Protein 3BDR (pdb70)

Solvent-accessible surface area: 8920 Å² total

Secondary structure (DSSP, 8-state):
--HHHHHHHH-EEEEEEEEEEETTTTEEEEEEEEEEEEEE-TTSHHHHHHHHHT--TTT---EEEEEEE---EEEEEEEE--TT---EEEEE--EE--TTS-EEEEEE-SS-EEEEEEEEEETTEEEEEEEEEETTEE--EEEEEEE---

Structure (mmCIF, N/CA/C/O backbone):
data_3BDR
#
_entry.id   3BDR
#
_cell.length_a   75.014
_cell.length_b   75.014
_cell.length_c   83.359
_cell.angle_alpha   90.00
_cell.angle_beta   90.00
_cell.angle_gamma   90.00
#
_symmetry.space_group_name_H-M   'P 41 21 2'
#
loop_
_entity.id
_entity.type
_entity.pdbx_description
1 polymer 'Ycf58 protein'
2 non-polymer 'PHOSPHATE ION'
3 water water
#
loop_
_atom_site.group_PDB
_atom_site.id
_atom_site.type_symbol
_atom_site.label_atom_id
_atom_site.label_alt_id
_atom_site.label_comp_id
_atom_site.label_asym_id
_atom_site.label_entity_id
_atom_site.label_seq_id
_atom_site.pdbx_PDB_ins_code
_atom_site.Cartn_x
_atom_site.Cartn_y
_atom_site.Cartn_z
_atom_site.occupancy
_atom_site.B_iso_or_equiv
_atom_site.auth_seq_id
_atom_site.auth_comp_id
_atom_site.auth_asym_id
_atom_site.auth_atom_id
_atom_site.pdbx_PDB_model_num
ATOM 1 N N . GLY A 1 4 ? 68.188 55.905 36.428 1.00 80.54 4 GLY A N 1
ATOM 2 C CA . GLY A 1 4 ? 68.968 56.849 35.560 1.00 80.99 4 GLY A CA 1
ATOM 3 C C . GLY A 1 4 ? 68.885 56.583 34.057 1.00 81.22 4 GLY A C 1
ATOM 4 O O . GLY A 1 4 ? 69.660 57.157 33.291 1.00 80.91 4 GLY A O 1
ATOM 13 N N . ASP A 1 6 ? 66.861 56.412 30.199 1.00 72.09 6 ASP A N 1
ATOM 14 C CA . ASP A 1 6 ? 65.991 57.310 29.429 1.00 69.20 6 ASP A CA 1
ATOM 15 C C . ASP A 1 6 ? 64.882 56.501 28.746 1.00 66.89 6 ASP A C 1
ATOM 16 O O . ASP A 1 6 ? 64.738 55.305 28.996 1.00 65.16 6 ASP A O 1
ATOM 21 N N . ILE A 1 7 ? 64.100 57.139 27.883 1.00 64.39 7 ILE A N 1
ATOM 22 C CA . ILE A 1 7 ? 63.016 56.421 27.226 1.00 64.37 7 ILE A CA 1
ATOM 23 C C . ILE A 1 7 ? 63.503 55.272 26.372 1.00 63.34 7 ILE A C 1
ATOM 24 O O . ILE A 1 7 ? 63.048 54.140 26.529 1.00 64.28 7 ILE A O 1
ATOM 29 N N . ARG A 1 8 ? 64.415 55.571 25.455 1.00 61.46 8 ARG A N 1
ATOM 30 C CA . ARG A 1 8 ? 64.959 54.559 24.569 1.00 59.79 8 ARG A CA 1
ATOM 31 C C . ARG A 1 8 ? 65.388 53.354 25.402 1.00 57.31 8 ARG A C 1
ATOM 32 O O . ARG A 1 8 ? 65.107 52.209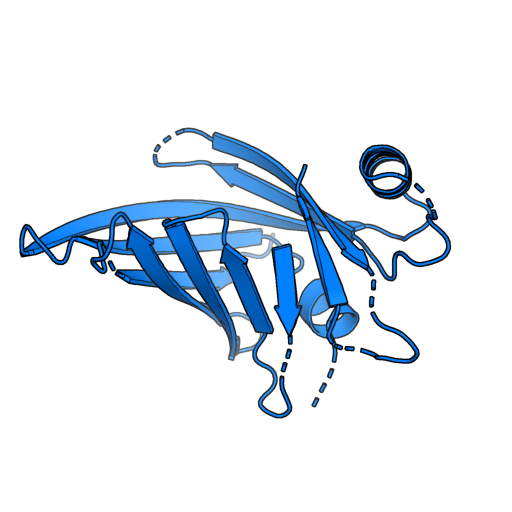 25.044 1.00 56.30 8 ARG A O 1
ATOM 40 N N . ASP A 1 9 ? 66.048 53.614 26.529 1.00 55.43 9 ASP A N 1
ATOM 41 C CA . ASP A 1 9 ? 66.516 52.541 27.416 1.00 54.49 9 ASP A CA 1
ATOM 42 C C . ASP A 1 9 ? 65.324 51.781 27.990 1.00 52.44 9 ASP A C 1
ATOM 43 O O . ASP A 1 9 ? 65.321 50.546 28.027 1.00 50.21 9 ASP A O 1
ATOM 48 N N . PHE A 1 10 ? 64.321 52.540 28.434 1.00 50.52 10 PHE A N 1
ATOM 49 C CA . PHE A 1 10 ? 63.099 51.982 28.993 1.00 49.50 10 PHE A CA 1
ATOM 50 C C . PHE A 1 10 ? 62.382 51.158 27.921 1.00 50.00 10 PHE A C 1
ATOM 51 O O . PHE A 1 10 ? 61.828 50.098 28.207 1.00 50.83 10 PHE A O 1
ATOM 59 N N . PHE A 1 11 ? 62.371 51.659 26.693 1.00 48.44 11 PHE A N 1
ATOM 60 C CA . PHE A 1 11 ? 61.720 50.935 25.630 1.00 48.84 11 PHE A CA 1
ATOM 61 C C . PHE A 1 11 ? 62.481 49.663 25.349 1.00 50.68 11 PHE A C 1
ATOM 62 O O . PHE A 1 11 ? 61.882 48.603 25.179 1.00 51.43 11 PHE A O 1
ATOM 70 N N . ALA A 1 12 ? 63.804 49.751 25.281 1.00 51.91 12 ALA A N 1
ATOM 71 C CA . ALA A 1 12 ? 64.594 48.552 25.017 1.00 53.25 12 ALA A CA 1
ATOM 72 C C . ALA A 1 12 ? 64.331 47.497 26.089 1.00 54.86 12 ALA A C 1
ATOM 73 O O . ALA A 1 12 ? 64.059 46.346 25.783 1.00 55.93 12 ALA A O 1
ATOM 75 N N . GLN A 1 13 ? 64.395 47.922 27.345 1.00 56.70 13 GLN A N 1
ATOM 76 C CA . GLN A 1 13 ? 64.190 47.044 28.478 1.00 58.40 13 GLN A CA 1
ATOM 77 C C . GLN A 1 13 ? 62.839 46.336 28.427 1.00 58.41 13 GLN A C 1
ATOM 78 O O . GLN A 1 13 ? 62.715 45.168 28.817 1.00 59.00 13 GLN A O 1
ATOM 84 N N . SER A 1 14 ? 61.826 47.040 27.941 1.00 57.52 14 SER A N 1
ATOM 85 C CA . SER A 1 14 ? 60.476 46.486 27.866 1.00 57.13 14 SER A CA 1
ATOM 86 C C . SER A 1 14 ? 60.321 45.414 26.801 1.00 58.74 14 SER A C 1
ATOM 87 O O . SER A 1 14 ? 59.427 44.576 26.896 1.00 60.16 14 SER A O 1
ATOM 90 N N . ALA A 1 15 ? 61.187 45.446 25.789 1.00 59.07 15 ALA A N 1
ATOM 91 C CA . ALA A 1 15 ? 61.144 44.475 24.701 1.00 57.67 15 ALA A CA 1
ATOM 92 C C . ALA A 1 15 ? 61.092 43.037 25.232 1.00 57.97 15 ALA A C 1
ATOM 93 O O . ALA A 1 15 ? 61.682 42.733 26.268 1.00 57.94 15 ALA A O 1
ATOM 95 N N . GLY A 1 16 ? 60.377 42.162 24.525 1.00 57.14 16 GLY A N 1
ATOM 96 C CA . GLY A 1 16 ? 60.271 40.775 24.949 1.00 56.50 16 GLY A CA 1
ATOM 97 C C . GLY A 1 16 ? 58.842 40.302 25.135 1.00 57.09 16 GLY A C 1
ATOM 98 O O . GLY A 1 16 ? 57.901 41.044 24.850 1.00 57.22 16 GLY A O 1
ATOM 99 N N . ARG A 1 17 ? 58.669 39.063 25.595 1.00 57.74 17 ARG A N 1
ATOM 100 C CA . ARG A 1 17 ? 57.327 38.506 25.830 1.00 56.93 17 ARG A CA 1
ATOM 101 C C . ARG A 1 17 ? 57.042 38.501 27.330 1.00 54.90 17 ARG A C 1
ATOM 102 O O . ARG A 1 17 ? 57.878 38.106 28.137 1.00 55.02 17 ARG A O 1
ATOM 110 N N . TRP A 1 18 ? 55.845 38.927 27.697 1.00 52.70 18 TRP A N 1
ATOM 111 C CA . TRP A 1 18 ? 55.487 38.998 29.097 1.00 50.44 18 TRP A CA 1
ATOM 112 C C . TRP A 1 18 ? 54.120 38.427 29.406 1.00 50.28 18 TRP A C 1
ATOM 113 O O . TRP A 1 18 ? 53.225 38.421 28.568 1.00 50.39 18 TRP A O 1
ATOM 124 N N . PHE A 1 19 ? 53.966 37.946 30.629 1.00 50.06 19 PHE A N 1
ATOM 125 C CA . PHE A 1 19 ? 52.679 37.467 31.073 1.00 50.09 19 PHE A CA 1
ATOM 126 C C . PHE A 1 19 ? 52.178 38.661 31.886 1.00 50.42 19 PHE A C 1
ATOM 127 O O . PHE A 1 19 ? 52.879 39.134 32.793 1.00 50.60 19 PHE A O 1
ATOM 135 N N . SER A 1 20 ? 50.988 39.159 31.556 1.00 50.17 20 SER A N 1
ATOM 136 C CA . SER A 1 20 ? 50.440 40.320 32.252 1.00 50.32 20 SER A CA 1
ATOM 137 C C . SER A 1 20 ? 49.221 40.011 33.086 1.00 50.19 20 SER A C 1
ATOM 138 O O . SER A 1 20 ? 48.273 39.390 32.623 1.00 52.05 20 SER A O 1
ATOM 141 N N . GLN A 1 21 ? 49.251 40.454 34.328 1.00 48.78 21 GLN A N 1
ATOM 142 C CA . GLN A 1 21 ? 48.129 40.247 35.207 1.00 48.36 21 GLN A CA 1
ATOM 143 C C . GLN A 1 21 ? 47.572 41.642 35.522 1.00 48.12 21 GLN A C 1
ATOM 144 O O . GLN A 1 21 ? 48.274 42.471 36.103 1.00 48.83 21 GLN A O 1
ATOM 150 N N . ARG A 1 22 ? 46.325 41.909 35.126 1.00 46.39 22 ARG A N 1
ATOM 151 C CA . ARG A 1 22 ? 45.725 43.216 35.356 1.00 46.61 22 ARG A CA 1
ATOM 152 C C . ARG A 1 22 ? 44.564 43.172 36.307 1.00 46.02 22 ARG A C 1
ATOM 153 O O . ARG A 1 22 ? 43.718 42.283 36.239 1.00 46.34 22 ARG A O 1
ATOM 161 N N . THR A 1 23 ? 44.533 44.153 37.196 1.00 44.66 23 THR A N 1
ATOM 162 C CA . THR A 1 23 ? 43.439 44.284 38.134 1.00 45.11 23 THR A CA 1
ATOM 163 C C . THR A 1 23 ? 43.024 45.738 38.085 1.00 46.33 23 THR A C 1
ATOM 164 O O . THR A 1 23 ? 43.870 46.630 38.108 1.00 47.76 23 THR A O 1
ATOM 168 N N . SER A 1 24 ? 41.723 45.977 38.011 1.00 44.80 24 SER A N 1
ATOM 169 C CA . SER A 1 24 ? 41.229 47.331 37.961 1.00 44.46 24 SER A CA 1
ATOM 170 C C . SER A 1 24 ? 40.208 47.475 39.051 1.00 45.85 24 SER A C 1
A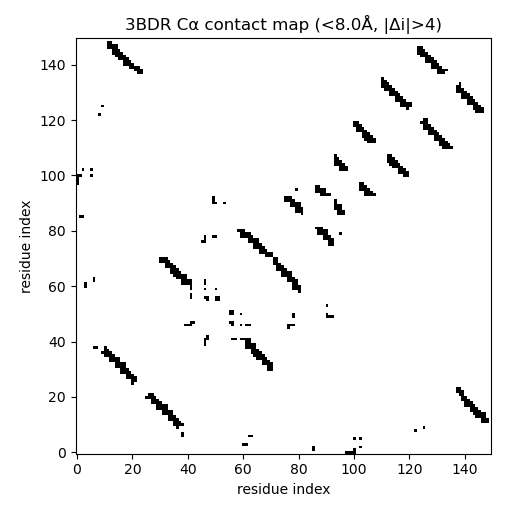TOM 171 O O . SER A 1 24 ? 39.404 46.575 39.281 1.00 48.98 24 SER A O 1
ATOM 174 N N . HIS A 1 25 ? 40.268 48.606 39.741 1.00 44.94 25 HIS A N 1
ATOM 175 C CA . HIS A 1 25 ? 39.343 48.906 40.807 1.00 43.75 25 HIS A CA 1
ATOM 176 C C . HIS A 1 25 ? 38.413 49.988 40.279 1.00 43.90 25 HIS A C 1
ATOM 177 O O . HIS A 1 25 ? 38.884 51.014 39.804 1.00 43.83 25 HIS A O 1
ATOM 184 N N . HIS A 1 26 ? 37.102 49.765 40.357 1.00 43.91 26 HIS A N 1
ATOM 185 C CA . HIS A 1 26 ? 36.151 50.766 39.902 1.00 42.76 26 HIS A CA 1
ATOM 186 C C . HIS A 1 26 ? 35.665 51.509 41.108 1.00 43.41 26 HIS A C 1
ATOM 187 O O . HIS A 1 26 ? 34.742 51.077 41.784 1.00 44.71 26 HIS A 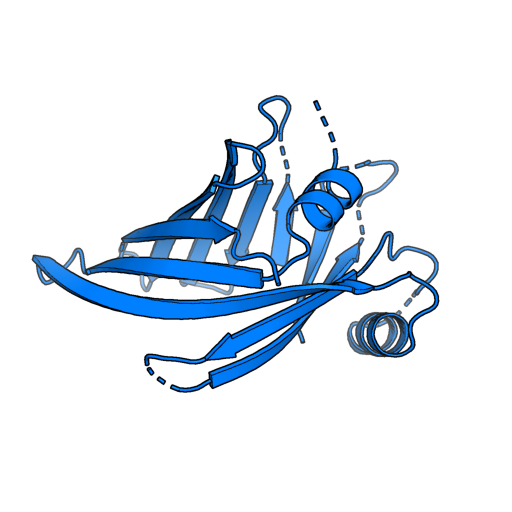O 1
ATOM 194 N N . LEU A 1 27 ? 36.320 52.634 41.373 1.00 44.52 27 LEU A N 1
ATOM 195 C CA . LEU A 1 27 ? 36.056 53.478 42.535 1.00 45.50 27 LEU A CA 1
ATOM 196 C C . LEU A 1 27 ? 34.603 53.723 42.895 1.00 46.52 27 LEU A C 1
ATOM 197 O O . LEU A 1 27 ? 34.142 53.256 43.920 1.00 49.40 27 LEU A O 1
ATOM 202 N N . ALA A 1 28 ? 33.875 54.446 42.062 1.00 49.31 28 ALA A N 1
ATOM 203 C CA . ALA A 1 28 ? 32.470 54.735 42.362 1.00 51.29 28 ALA A CA 1
ATOM 204 C C . ALA A 1 28 ? 31.624 53.519 42.798 1.00 51.35 28 ALA A C 1
ATOM 205 O O . ALA A 1 28 ? 30.850 53.617 43.745 1.00 50.04 28 ALA A O 1
ATOM 207 N N . PHE A 1 29 ? 31.763 52.391 42.108 1.00 52.22 29 PHE A N 1
ATOM 208 C CA . PHE A 1 29 ? 30.989 51.193 42.437 1.00 54.70 29 PHE A CA 1
ATOM 209 C C . PHE A 1 29 ? 31.691 50.210 43.385 1.00 56.33 29 PHE A C 1
ATOM 210 O O . PHE A 1 29 ? 31.187 49.109 43.632 1.00 55.19 29 PHE A O 1
ATOM 218 N N . LYS A 1 30 ? 32.841 50.608 43.917 1.00 56.69 30 LYS A N 1
ATOM 219 C CA . LYS A 1 30 ? 33.638 49.743 44.775 1.00 57.72 30 LYS A CA 1
ATOM 220 C C . LYS A 1 30 ? 33.660 48.308 44.256 1.00 57.09 30 LYS A C 1
ATOM 221 O O . LYS A 1 30 ? 33.422 47.356 44.987 1.00 56.16 30 LYS A O 1
ATOM 227 N N . GLN A 1 31 ? 33.956 48.176 42.969 1.00 58.06 31 GLN A N 1
ATOM 228 C CA . GLN A 1 31 ? 34.053 46.882 42.309 1.00 59.00 31 GLN A CA 1
ATOM 229 C C . GLN A 1 31 ? 35.504 46.596 41.951 1.00 59.44 31 GLN A C 1
ATOM 230 O O . GLN A 1 31 ? 36.409 47.342 42.318 1.00 60.67 31 GLN A O 1
ATOM 236 N N . THR A 1 32 ? 35.727 45.522 41.209 1.00 59.46 32 THR A N 1
ATOM 237 C CA . THR A 1 32 ? 37.082 45.146 40.815 1.00 58.65 32 THR A CA 1
ATOM 238 C C . THR A 1 32 ? 37.025 44.037 39.765 1.00 58.66 32 THR A C 1
ATOM 239 O O . THR A 1 32 ? 36.275 43.073 39.904 1.00 58.58 32 THR A O 1
ATOM 243 N N . GLU A 1 33 ? 37.791 44.186 38.697 1.00 58.96 33 GLU A N 1
ATOM 244 C CA . GLU A 1 33 ? 37.821 43.160 37.670 1.00 61.03 33 GLU A CA 1
ATOM 245 C C . GLU A 1 33 ? 39.271 42.883 37.330 1.00 60.36 33 GLU A C 1
ATOM 246 O O . GLU A 1 33 ? 40.061 43.808 37.186 1.00 61.83 33 GLU A O 1
ATOM 252 N N . SER A 1 34 ? 39.630 41.612 37.220 1.00 59.68 34 SER A N 1
ATOM 253 C CA . SER A 1 34 ? 41.002 41.261 36.900 1.00 59.57 34 SER A CA 1
ATOM 254 C C . SER A 1 34 ? 41.033 40.438 35.620 1.00 59.55 34 SER A C 1
ATOM 255 O O . SER A 1 34 ? 40.010 39.891 35.216 1.00 59.81 34 SER A O 1
ATOM 258 N N . GLY A 1 35 ? 42.195 40.364 34.973 1.00 59.32 35 GLY A N 1
ATOM 259 C CA . GLY A 1 35 ? 42.309 39.600 33.741 1.00 58.11 35 GLY A CA 1
ATOM 260 C C . GLY A 1 35 ? 43.736 39.312 33.326 1.00 58.44 35 GLY A C 1
ATOM 261 O O . GLY A 1 35 ? 44.594 40.182 33.421 1.00 59.61 35 GLY A O 1
ATOM 262 N N . LYS A 1 36 ? 44.000 38.092 32.870 1.00 58.71 36 LYS A N 1
ATOM 263 C CA . LYS A 1 36 ? 45.347 37.719 32.444 1.00 59.83 36 LYS A CA 1
ATOM 264 C C . LYS A 1 36 ? 45.526 38.026 30.961 1.00 59.83 36 LYS A C 1
ATOM 265 O O . LYS A 1 36 ? 44.558 38.184 30.224 1.00 60.62 36 LYS A O 1
ATOM 271 N N . SER A 1 37 ? 46.766 38.098 30.508 1.00 59.79 37 SER A N 1
ATOM 272 C CA . SER A 1 37 ? 46.996 38.437 29.120 1.00 59.91 37 SER A CA 1
ATOM 273 C C . SER A 1 37 ? 48.446 38.199 28.733 1.00 61.86 37 SER A C 1
ATOM 274 O O . SER A 1 37 ? 49.308 38.109 29.600 1.00 62.65 37 SER A O 1
ATOM 277 N N . GLN A 1 38 ? 48.712 38.071 27.437 1.00 64.82 38 GLN A N 1
ATOM 278 C CA . GLN A 1 38 ? 50.078 37.867 26.965 1.00 67.70 38 GLN A CA 1
ATOM 279 C C . GLN A 1 38 ? 50.480 39.152 26.274 1.00 68.58 38 GLN A C 1
ATOM 280 O O . GLN A 1 38 ? 49.640 39.816 25.677 1.00 69.52 38 GLN A O 1
ATOM 286 N N . LEU A 1 39 ? 51.757 39.506 26.355 1.00 69.48 39 LEU A N 1
ATOM 287 C CA . LEU A 1 39 ? 52.226 40.744 25.757 1.00 69.67 39 LEU A CA 1
ATOM 288 C C . LEU A 1 39 ? 53.537 40.552 25.018 1.00 70.19 39 LEU A C 1
ATOM 289 O O . LEU A 1 39 ? 54.443 39.876 25.501 1.00 70.30 39 LEU A O 1
ATOM 294 N N . THR A 1 40 ? 53.641 41.167 23.849 1.00 70.75 40 THR A N 1
ATOM 295 C CA . THR A 1 40 ? 54.848 41.062 23.051 1.00 71.71 40 THR A CA 1
ATOM 296 C C . THR A 1 40 ? 55.283 42.466 22.659 1.00 72.01 40 THR A C 1
ATOM 297 O O . THR A 1 40 ? 54.609 43.147 21.890 1.00 72.72 40 THR A O 1
ATOM 301 N N . ILE A 1 41 ? 56.411 42.896 23.208 1.00 72.68 41 ILE A N 1
ATOM 302 C CA . ILE A 1 41 ? 56.938 44.222 22.935 1.00 73.17 41 ILE A CA 1
ATOM 303 C C . ILE A 1 41 ? 58.220 44.113 22.127 1.00 75.21 41 ILE A C 1
ATOM 304 O O . ILE A 1 41 ? 59.230 43.602 22.622 1.00 74.96 41 ILE A O 1
ATOM 309 N N . GLU A 1 42 ? 58.175 44.571 20.879 1.00 77.51 42 GLU A N 1
ATOM 310 C CA . GLU A 1 42 ? 59.362 44.556 20.029 1.00 80.15 42 GLU A CA 1
ATOM 311 C C . GLU A 1 42 ? 59.750 45.993 19.700 1.00 80.76 42 GLU A C 1
ATOM 312 O O . GLU A 1 42 ? 58.930 46.778 19.225 1.00 80.64 42 GLU A O 1
ATOM 318 N N . LEU A 1 43 ? 61.001 46.335 19.989 1.00 82.60 43 LEU A N 1
ATOM 319 C CA . LEU A 1 43 ? 61.512 47.675 19.741 1.00 83.92 43 LEU A CA 1
ATOM 320 C C . LEU A 1 43 ? 61.739 47.858 18.250 1.00 84.70 43 LEU A C 1
ATOM 321 O O . LEU A 1 43 ? 62.320 46.996 17.591 1.00 84.74 43 LEU A O 1
ATOM 326 N N . LEU A 1 44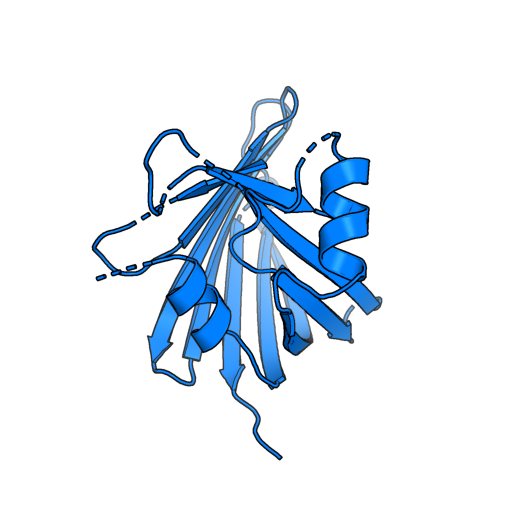 ? 61.260 48.976 17.718 1.00 85.51 44 LEU A N 1
ATOM 327 C CA . LEU A 1 44 ? 61.420 49.266 16.303 1.00 86.69 44 LEU A CA 1
ATOM 328 C C . LEU A 1 44 ? 62.439 50.384 16.144 1.00 88.51 44 LEU A C 1
ATOM 329 O O . LEU A 1 44 ? 62.550 51.256 17.009 1.00 88.94 44 LEU A O 1
ATOM 334 N N . SER A 1 45 ? 63.191 50.347 15.047 1.00 90.68 45 SER A N 1
ATOM 335 C CA . SER A 1 45 ? 64.202 51.367 14.780 1.00 92.63 45 SER A CA 1
ATOM 336 C C . SER A 1 45 ? 63.562 52.542 14.048 1.00 93.69 45 SER A C 1
ATOM 337 O O . SER A 1 45 ? 62.542 52.376 13.378 1.00 93.44 45 SER A O 1
ATOM 340 N N . VAL A 1 46 ? 64.154 53.727 14.181 1.00 95.20 46 VAL A N 1
ATOM 341 C CA . VAL A 1 46 ? 63.610 54.919 13.535 1.00 96.95 46 VAL A CA 1
ATOM 342 C C . VAL A 1 46 ? 63.450 54.699 12.038 1.00 98.83 46 VAL A C 1
ATOM 343 O O . VAL A 1 46 ? 62.640 55.358 11.375 1.00 99.03 46 VAL A O 1
ATOM 347 N N . ASP A 1 47 ? 64.241 53.763 11.521 1.00 100.81 47 ASP A N 1
ATOM 348 C CA . ASP A 1 47 ? 64.232 53.400 10.106 1.00 102.38 47 ASP A CA 1
ATOM 349 C C . ASP A 1 47 ? 62.926 52.668 9.764 1.00 102.88 47 ASP A C 1
ATOM 350 O O . ASP A 1 47 ? 62.357 52.869 8.691 1.00 103.59 47 ASP A O 1
ATOM 355 N N . ASP A 1 48 ? 62.453 51.828 10.685 1.00 102.83 48 ASP A N 1
ATOM 356 C CA . ASP A 1 48 ? 61.227 51.051 10.476 1.00 102.22 48 ASP A CA 1
ATOM 357 C C . ASP A 1 48 ? 60.097 51.872 9.843 1.00 101.33 48 ASP A C 1
ATOM 358 O O . ASP A 1 48 ? 59.795 52.982 10.283 1.00 101.20 48 ASP A O 1
ATOM 363 N N . PRO A 1 49 ? 59.452 51.322 8.800 1.00 100.53 49 PRO A N 1
ATOM 364 C CA . PRO A 1 49 ? 58.354 51.987 8.088 1.00 99.52 49 PRO A CA 1
ATOM 365 C C . PRO A 1 49 ? 57.144 52.302 8.959 1.00 98.49 49 PRO A C 1
ATOM 366 O O . PRO A 1 49 ? 56.425 53.278 8.711 1.00 98.52 49 PRO A O 1
ATOM 370 N N . ALA A 1 50 ? 56.920 51.470 9.973 1.00 96.79 50 ALA A N 1
ATOM 371 C CA . ALA A 1 50 ? 55.799 51.661 10.885 1.00 94.88 50 ALA A CA 1
ATOM 372 C C . ALA A 1 50 ? 55.964 52.985 11.631 1.00 93.64 50 ALA A C 1
ATOM 373 O O . ALA A 1 50 ? 55.002 53.740 11.806 1.00 92.22 50 ALA A O 1
ATOM 375 N N . VAL A 1 51 ? 57.197 53.259 12.052 1.00 92.56 51 VAL A N 1
ATOM 376 C CA . VAL A 1 51 ? 57.527 54.485 12.770 1.00 92.14 51 VAL A CA 1
ATOM 377 C C . VAL A 1 51 ? 57.276 55.698 11.879 1.00 92.66 51 VAL A C 1
ATOM 378 O O . VAL A 1 51 ? 56.515 56.604 12.232 1.00 92.64 51 VAL A O 1
ATOM 382 N N . ILE A 1 52 ? 57.925 55.696 10.719 1.00 93.00 52 ILE A N 1
ATOM 383 C CA . ILE A 1 52 ? 57.810 56.771 9.736 1.00 92.72 52 ILE A CA 1
ATOM 384 C C . ILE A 1 52 ? 56.343 57.098 9.463 1.00 91.93 52 ILE A C 1
ATOM 385 O O . ILE A 1 52 ? 55.926 58.257 9.530 1.00 90.16 52 ILE A O 1
ATOM 390 N N . ALA A 1 53 ? 55.576 56.053 9.160 1.00 92.11 53 ALA A N 1
ATOM 391 C CA . ALA A 1 53 ? 54.155 56.174 8.865 1.00 93.38 53 ALA A CA 1
ATOM 392 C C . ALA A 1 53 ? 53.416 56.928 9.956 1.00 94.33 53 ALA A C 1
ATOM 393 O O . ALA A 1 53 ? 52.615 57.822 9.671 1.00 94.57 53 ALA A O 1
ATOM 395 N N . LEU A 1 54 ? 53.687 56.558 11.205 1.00 95.04 54 LEU A N 1
ATOM 396 C CA . LEU A 1 54 ? 53.038 57.194 12.344 1.00 95.21 54 LEU A CA 1
ATOM 397 C C . LEU A 1 54 ? 53.452 58.650 12.483 1.00 95.36 54 LEU A C 1
ATOM 398 O O . LEU A 1 54 ? 52.620 59.507 12.763 1.00 95.01 54 LEU A O 1
ATOM 403 N N . CYS A 1 55 ? 54.734 58.933 12.285 1.00 95.89 55 CYS A N 1
ATOM 404 C CA . CYS A 1 55 ? 55.207 60.302 12.403 1.00 97.57 55 CYS A CA 1
ATOM 405 C C . CYS A 1 55 ? 54.462 61.214 11.451 1.00 98.65 55 CYS A C 1
ATOM 406 O O . CYS A 1 55 ? 53.760 62.133 11.876 1.00 99.06 55 CYS A O 1
ATOM 409 N N . GLN A 1 56 ? 54.612 60.962 10.157 1.00 99.41 56 GLN A N 1
ATOM 410 C CA . GLN A 1 56 ? 53.932 61.777 9.160 1.00 99.57 56 GLN A CA 1
ATOM 411 C C . GLN A 1 56 ? 52.432 61.734 9.417 1.00 99.33 56 GLN A C 1
ATOM 412 O O . GLN A 1 56 ? 51.719 62.712 9.185 1.00 98.98 56 GLN A O 1
ATOM 418 N N . GLN A 1 57 ? 51.965 60.591 9.904 1.00 99.02 57 GLN A N 1
ATOM 419 C CA . GLN A 1 57 ? 50.559 60.416 10.216 1.00 99.19 57 GLN A CA 1
ATOM 420 C C . GLN A 1 57 ? 50.181 61.524 11.200 1.00 99.22 57 GLN A C 1
ATOM 421 O O . GLN A 1 57 ? 49.163 62.195 11.040 1.00 98.50 57 GLN A O 1
ATOM 427 N N . TYR A 1 58 ? 51.018 61.720 12.213 1.00 99.71 58 TYR A N 1
ATOM 428 C CA . TYR A 1 58 ? 50.782 62.767 13.201 1.00 100.87 58 TYR A CA 1
ATOM 429 C C . TYR A 1 58 ? 51.384 64.071 12.709 1.00 102.15 58 TYR A C 1
ATOM 430 O O . TYR A 1 58 ? 51.549 65.024 13.474 1.00 101.05 58 TYR A O 1
ATOM 439 N N . ASP A 1 59 ? 51.720 64.107 11.426 1.00 104.20 59 ASP A N 1
ATOM 440 C CA . ASP A 1 59 ? 52.314 65.299 10.843 1.00 106.42 59 ASP A CA 1
ATOM 441 C C . ASP A 1 59 ? 53.610 65.585 11.605 1.00 107.05 59 ASP A C 1
ATOM 442 O O . ASP A 1 59 ? 53.809 66.679 12.133 1.00 106.77 59 ASP A O 1
ATOM 455 N N . ASP A 1 61 ? 58.099 64.714 11.753 1.00 106.37 61 ASP A N 1
ATOM 456 C CA . ASP A 1 61 ? 59.284 64.351 10.989 1.00 105.09 61 ASP A CA 1
ATOM 457 C C . ASP A 1 61 ? 60.019 63.172 11.635 1.00 103.96 61 ASP A C 1
ATOM 458 O O . ASP A 1 61 ? 60.435 63.256 12.790 1.00 104.22 61 ASP A O 1
ATOM 463 N N . PRO A 1 62 ? 60.189 62.060 10.895 1.00 102.66 62 PRO A N 1
ATOM 464 C CA . PRO A 1 62 ? 60.877 60.859 11.389 1.00 102.03 62 PRO A CA 1
ATOM 465 C C . PRO A 1 62 ? 62.271 61.125 11.964 1.00 101.48 62 PRO A C 1
ATOM 466 O O . PRO A 1 62 ? 62.863 60.263 12.619 1.00 101.53 62 PRO A O 1
ATOM 470 N N . ALA A 1 63 ? 62.790 62.321 11.711 1.00 100.31 63 ALA A N 1
ATOM 471 C CA . ALA A 1 63 ? 64.106 62.703 12.204 1.00 99.79 63 ALA A CA 1
ATOM 472 C C . ALA A 1 63 ? 64.053 62.980 13.706 1.00 99.29 63 ALA A C 1
ATOM 473 O O . ALA A 1 63 ? 65.087 63.133 14.363 1.00 99.57 63 ALA A O 1
ATOM 475 N N . TRP A 1 64 ? 62.843 63.048 14.249 1.00 97.68 64 TRP A N 1
ATOM 476 C CA . TRP A 1 64 ? 62.677 63.303 15.673 1.00 96.39 64 TRP A CA 1
ATOM 477 C C . TRP A 1 64 ? 62.445 62.014 16.456 1.00 94.04 64 TRP A C 1
ATOM 478 O O . TRP A 1 64 ? 62.807 61.918 17.632 1.00 93.99 64 TRP A O 1
ATOM 489 N N . ALA A 1 65 ? 61.840 61.031 15.796 1.00 90.32 65 ALA A N 1
ATOM 490 C CA . ALA A 1 65 ? 61.555 59.746 16.418 1.00 87.12 65 ALA A CA 1
ATOM 491 C C . ALA A 1 65 ? 62.837 59.110 16.938 1.00 85.14 65 ALA A C 1
ATOM 492 O O . ALA A 1 65 ? 63.769 58.847 16.176 1.00 84.48 65 ALA A O 1
ATOM 494 N N . VAL A 1 66 ? 62.881 58.861 18.241 1.00 81.98 66 VAL A N 1
ATOM 495 C CA . VAL A 1 66 ? 64.058 58.263 18.834 1.00 79.03 66 VAL A CA 1
ATOM 496 C C . VAL A 1 66 ? 63.996 56.757 18.753 1.00 76.97 66 VAL A C 1
ATOM 497 O O . VAL A 1 66 ? 65.020 56.078 18.827 1.00 77.73 66 VAL A O 1
ATOM 501 N N . CYS A 1 67 ? 62.788 56.234 18.604 1.00 73.30 67 CYS A N 1
ATOM 502 C CA . CYS A 1 67 ? 62.595 54.797 18.494 1.00 70.25 67 CYS A CA 1
ATOM 503 C C . CYS A 1 67 ? 61.115 54.525 18.455 1.00 68.48 67 CYS A C 1
ATOM 504 O O . CYS A 1 67 ? 60.305 55.441 18.533 1.00 68.51 67 CYS A O 1
ATOM 507 N N . GLY A 1 68 ? 60.760 53.259 18.334 1.00 66.72 68 GLY A N 1
ATOM 508 C CA . GLY A 1 68 ? 59.359 52.912 18.293 1.00 65.98 68 GLY A CA 1
ATOM 509 C C . GLY A 1 68 ? 59.154 51.595 18.992 1.00 65.40 68 GLY A C 1
ATOM 510 O O . GLY A 1 68 ? 60.089 51.040 19.563 1.00 65.60 68 GLY A O 1
ATOM 511 N N . ALA A 1 69 ? 57.930 51.091 18.948 1.00 65.45 69 ALA A N 1
ATOM 512 C CA . ALA A 1 69 ? 57.622 49.815 19.578 1.00 65.42 69 ALA A CA 1
ATOM 513 C C . ALA A 1 69 ? 56.277 49.274 19.107 1.00 65.17 69 ALA A C 1
ATOM 514 O O . ALA A 1 69 ? 55.336 50.037 18.858 1.00 64.45 69 ALA A O 1
ATOM 516 N N . ARG A 1 70 ? 56.205 47.954 18.969 1.00 64.81 70 ARG A N 1
ATOM 517 C CA . ARG A 1 70 ? 54.978 47.297 18.558 1.00 65.86 70 ARG A CA 1
ATOM 518 C C . ARG A 1 70 ? 54.543 46.427 19.719 1.00 65.82 70 ARG A C 1
ATOM 519 O O . ARG A 1 70 ? 55.215 45.457 20.088 1.00 65.98 70 ARG A O 1
ATOM 527 N N . VAL A 1 71 ? 53.420 46.813 20.309 1.00 65.21 71 VAL A N 1
ATOM 528 C CA . VAL A 1 71 ? 52.850 46.117 21.446 1.00 63.87 71 VAL A CA 1
ATOM 529 C C . VAL A 1 71 ? 51.663 45.283 20.994 1.00 64.17 71 VAL A C 1
ATOM 530 O O . VAL A 1 71 ? 50.693 45.797 20.437 1.00 61.76 71 VAL A O 1
ATOM 534 N N . SER A 1 72 ? 51.758 43.986 21.244 1.00 66.07 72 SER A N 1
ATOM 535 C CA . SER A 1 72 ? 50.723 43.042 20.871 1.00 67.71 72 SER A CA 1
ATOM 536 C C . SER A 1 72 ? 50.274 42.326 22.125 1.00 69.23 72 SER A C 1
ATOM 537 O O . SER A 1 72 ? 51.082 42.021 22.999 1.00 70.66 72 SER A O 1
ATOM 540 N N . TRP A 1 73 ? 48.981 42.056 22.212 1.00 70.72 73 TRP A N 1
ATOM 541 C CA . TRP A 1 73 ? 48.440 41.384 23.373 1.00 72.09 73 TRP A CA 1
ATOM 542 C C . TRP A 1 73 ? 47.478 40.276 22.968 1.00 73.69 73 TRP A C 1
ATOM 543 O O . TRP A 1 73 ? 47.235 40.053 21.779 1.00 74.34 73 TRP A O 1
ATOM 554 N N . ASP A 1 74 ? 46.918 39.594 23.962 1.00 74.44 74 ASP A N 1
ATOM 555 C CA . ASP A 1 74 ? 46.003 38.496 23.704 1.00 74.26 74 ASP A CA 1
ATOM 556 C C . ASP A 1 74 ? 45.381 38.067 25.024 1.00 74.62 74 ASP A C 1
ATOM 557 O O . ASP A 1 74 ? 46.090 37.675 25.948 1.00 73.19 74 ASP A O 1
ATOM 562 N N . GLY A 1 75 ? 44.057 38.139 25.107 1.00 76.74 75 GLY A N 1
ATOM 563 C CA . GLY A 1 75 ? 43.363 37.751 26.323 1.00 80.21 75 GLY A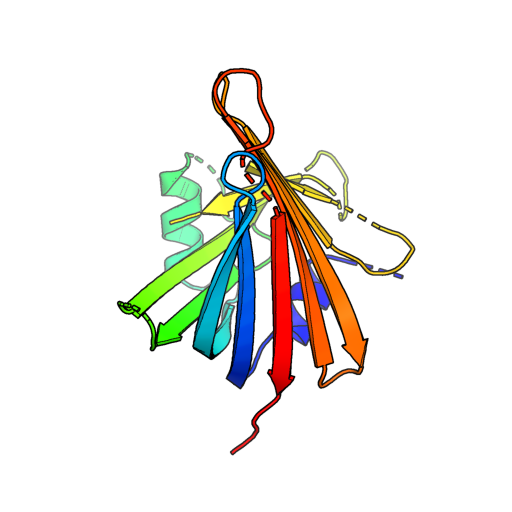 CA 1
ATOM 564 C C . GLY A 1 75 ? 42.369 38.814 26.743 1.00 82.86 75 GLY A C 1
ATOM 565 O O . GLY A 1 75 ? 42.547 39.992 26.419 1.00 83.45 75 GLY A O 1
ATOM 566 N N . THR A 1 76 ? 41.318 38.413 27.455 1.00 84.81 76 THR A N 1
ATOM 567 C CA . THR A 1 76 ? 40.309 39.374 27.902 1.00 86.23 76 THR A CA 1
ATOM 568 C C . THR A 1 76 ? 40.306 39.445 29.430 1.00 85.33 76 THR A C 1
ATOM 569 O O . THR A 1 76 ? 41.237 39.989 30.023 1.00 84.25 76 THR A O 1
ATOM 573 N N . HIS A 1 84 ? 39.302 39.578 23.517 1.00 89.21 84 HIS A N 1
ATOM 574 C CA . HIS A 1 84 ? 39.813 40.847 23.006 1.00 90.29 84 HIS A CA 1
ATOM 575 C C . HIS A 1 84 ? 41.325 40.769 22.797 1.00 89.48 84 HIS A C 1
ATOM 576 O O . HIS A 1 84 ? 42.044 40.257 23.656 1.00 89.98 84 HIS A O 1
ATOM 583 N N . GLU A 1 85 ? 41.805 41.280 21.666 1.00 87.79 85 GLU A N 1
ATOM 584 C CA . GLU A 1 85 ? 43.234 41.252 21.380 1.00 86.56 85 GLU A CA 1
ATOM 585 C C . GLU A 1 85 ? 43.630 42.109 20.170 1.00 85.36 85 GLU A C 1
ATOM 586 O O . GLU A 1 85 ? 42.771 42.564 19.419 1.00 85.45 85 GLU A O 1
ATOM 592 N N . GLY A 1 86 ? 44.929 42.348 19.996 1.00 83.92 86 GLY A N 1
ATOM 593 C CA . GLY A 1 86 ? 45.380 43.157 18.873 1.00 81.39 86 GLY A CA 1
ATOM 594 C C . GLY A 1 86 ? 46.850 43.546 18.893 1.00 79.38 86 GLY A C 1
ATOM 595 O O . GLY A 1 86 ? 47.684 42.846 19.470 1.00 78.77 86 GLY A O 1
ATOM 596 N N . SER A 1 87 ? 47.160 44.669 18.248 1.00 77.51 87 SER A N 1
ATOM 597 C CA . SER A 1 87 ? 48.523 45.189 18.165 1.00 76.13 87 SER A CA 1
ATOM 598 C C . SER A 1 87 ? 48.509 46.679 17.831 1.00 75.73 87 SER A C 1
ATOM 599 O O . SER A 1 87 ? 47.762 47.116 16.960 1.00 76.83 87 SER A O 1
ATOM 602 N N . THR A 1 88 ? 49.334 47.459 18.522 1.00 74.29 88 THR A N 1
ATOM 603 C CA . THR A 1 88 ? 49.403 48.895 18.280 1.00 72.32 88 THR A CA 1
ATOM 604 C C . THR A 1 88 ? 50.865 49.307 18.264 1.00 71.29 88 THR A C 1
ATOM 605 O O . THR A 1 88 ? 51.714 48.588 18.782 1.00 71.27 88 THR A O 1
ATOM 609 N N . VAL A 1 89 ? 51.160 50.454 17.659 1.00 70.19 89 VAL A N 1
ATOM 610 C CA . VAL A 1 89 ? 52.532 50.945 17.590 1.00 68.65 89 VAL A CA 1
ATOM 611 C C . VAL A 1 89 ? 52.648 52.268 18.335 1.00 68.35 89 VAL A C 1
ATOM 612 O O . VAL A 1 89 ? 51.775 53.131 18.229 1.00 67.18 89 VAL A O 1
ATOM 616 N N . LEU A 1 90 ? 53.730 52.418 19.094 1.00 67.77 90 LEU A N 1
ATOM 617 C CA . LEU A 1 90 ? 53.971 53.639 19.861 1.00 67.25 90 LEU A CA 1
ATOM 618 C C . LEU A 1 90 ? 55.285 54.281 19.428 1.00 67.11 90 LEU A C 1
ATOM 619 O O . LEU A 1 90 ? 56.287 53.587 19.239 1.00 67.05 90 LEU A O 1
ATOM 624 N N . VAL A 1 91 ? 55.278 55.603 19.268 1.00 66.37 91 VAL A N 1
ATOM 625 C CA . VAL A 1 91 ? 56.485 56.317 18.859 1.00 67.01 91 VAL A CA 1
ATOM 626 C C . VAL A 1 91 ? 56.693 57.608 19.633 1.00 66.65 91 VAL A C 1
ATOM 627 O O . VAL A 1 91 ? 55.909 58.541 19.515 1.00 65.98 91 VAL A O 1
ATOM 631 N N . PRO A 1 92 ? 57.766 57.675 20.436 1.00 67.19 92 PRO A N 1
ATOM 632 C CA . PRO A 1 92 ? 58.096 58.855 21.241 1.00 67.87 92 PRO A CA 1
ATOM 633 C C . PRO A 1 92 ? 58.810 59.960 20.464 1.00 69.53 92 PRO A C 1
ATOM 634 O O . PRO A 1 92 ? 59.793 59.711 19.758 1.00 69.77 92 PRO A O 1
ATOM 638 N N . ILE A 1 93 ? 58.309 61.181 20.607 1.00 71.32 93 ILE A N 1
ATOM 639 C CA . ILE A 1 93 ? 58.889 62.352 19.955 1.00 73.11 93 ILE A CA 1
ATOM 640 C C . ILE A 1 93 ? 59.475 63.235 21.051 1.00 75.02 93 ILE A C 1
ATOM 641 O O . ILE A 1 93 ? 58.774 63.624 21.979 1.00 74.50 93 ILE A O 1
ATOM 654 N N . ASP A 1 95 ? 61.320 66.424 23.206 1.00 77.83 95 ASP A N 1
ATOM 655 C CA . ASP A 1 95 ? 61.013 67.825 23.398 1.00 76.55 95 ASP A CA 1
ATOM 656 C C . ASP A 1 95 ? 62.274 68.605 23.098 1.00 77.61 95 ASP A C 1
ATOM 657 O O . ASP A 1 95 ? 63.365 68.033 23.050 1.00 77.54 95 ASP A O 1
ATOM 662 N N . GLN A 1 96 ? 62.126 69.909 22.892 1.00 78.49 96 GLN A N 1
ATOM 663 C CA . GLN A 1 96 ? 63.275 70.755 22.600 1.00 79.46 96 GLN A CA 1
ATOM 664 C C . GLN A 1 96 ? 64.425 70.386 23.524 1.00 78.03 96 GLN A C 1
ATOM 665 O O . GLN A 1 96 ? 64.356 70.601 24.740 1.00 76.31 96 GLN A O 1
ATOM 671 N N . GLY A 1 97 ? 65.471 69.816 22.933 1.00 77.08 97 GLY A N 1
ATOM 672 C CA . GLY A 1 97 ? 66.655 69.429 23.681 1.00 76.75 97 GLY A CA 1
ATOM 673 C C . GLY A 1 97 ? 66.394 68.643 24.947 1.00 76.71 97 GLY A C 1
ATOM 674 O O . GLY A 1 97 ? 66.935 68.955 26.009 1.00 75.65 97 GLY A O 1
ATOM 675 N N . SER A 1 98 ? 65.570 67.607 24.835 1.00 77.25 98 SER A N 1
ATOM 676 C CA . SER A 1 98 ? 65.230 66.778 25.987 1.00 75.96 98 SER A CA 1
ATOM 677 C C . SER A 1 98 ? 65.343 65.282 25.680 1.00 74.33 98 SER A C 1
ATOM 678 O O . SER A 1 98 ? 65.027 64.839 24.574 1.00 72.91 98 SER A O 1
ATOM 681 N N . ARG A 1 99 ? 65.810 64.516 26.662 1.00 72.47 99 ARG A N 1
ATOM 682 C CA . ARG A 1 99 ? 65.935 63.072 26.511 1.00 72.95 99 ARG A CA 1
ATOM 683 C C . ARG A 1 99 ? 65.103 62.348 27.570 1.00 73.07 99 ARG A C 1
ATOM 684 O O . ARG A 1 99 ? 65.282 61.151 27.801 1.00 72.46 99 ARG A O 1
ATOM 700 N N . GLU A 1 101 ? 61.501 63.906 28.483 1.00 72.24 101 GLU A N 1
ATOM 701 C CA . GLU A 1 101 ? 60.113 64.243 28.250 1.00 71.10 101 GLU A CA 1
ATOM 702 C C . GLU A 1 101 ? 59.823 64.462 26.781 1.00 69.89 101 GLU A C 1
ATOM 703 O O . GLU A 1 101 ? 60.740 64.582 25.970 1.00 70.39 101 GLU A O 1
ATOM 709 N N . GLY A 1 102 ? 58.538 64.512 26.449 1.00 67.93 102 GLY A N 1
ATOM 710 C CA . GLY A 1 102 ? 58.132 64.708 25.072 1.00 66.43 102 GLY A CA 1
ATOM 711 C C . GLY A 1 102 ? 56.721 64.214 24.809 1.00 66.40 102 GLY A C 1
ATOM 712 O O . GLY A 1 102 ? 55.889 64.182 25.714 1.00 65.05 102 GLY A O 1
ATOM 713 N N . LYS A 1 103 ? 56.453 63.835 23.561 1.00 66.72 103 LYS A N 1
ATOM 714 C CA . LYS A 1 103 ? 55.143 63.336 23.163 1.00 67.09 103 LYS A CA 1
ATOM 715 C C . LYS A 1 103 ? 55.204 61.870 22.767 1.00 65.67 103 LYS A C 1
ATOM 716 O O . LYS A 1 103 ? 56.212 61.398 22.245 1.00 65.65 103 LYS A O 1
ATOM 722 N N . LEU A 1 104 ? 54.121 61.148 23.012 1.00 63.28 104 LEU A N 1
ATOM 723 C CA . LEU A 1 104 ? 54.093 59.744 22.663 1.00 63.01 104 LEU A CA 1
ATOM 724 C C . LEU A 1 104 ? 52.995 59.507 21.651 1.00 65.35 104 LEU A C 1
ATOM 725 O O . LEU A 1 104 ? 51.815 59.678 21.956 1.00 67.55 104 LEU A O 1
ATOM 730 N N . LEU A 1 105 ? 53.381 59.107 20.445 1.00 66.83 105 LEU A N 1
ATOM 731 C CA . LEU A 1 105 ? 52.413 58.868 19.385 1.00 69.18 105 LEU A CA 1
ATOM 732 C C . LEU A 1 105 ? 51.797 57.475 19.447 1.00 71.60 105 LEU A C 1
ATOM 733 O O . LEU A 1 105 ? 52.510 56.473 19.477 1.00 72.40 105 LEU A O 1
ATOM 738 N N . ARG A 1 106 ? 50.466 57.423 19.472 1.00 74.53 106 ARG A N 1
ATOM 739 C CA . ARG A 1 106 ? 49.739 56.155 19.511 1.00 78.23 106 ARG A CA 1
ATOM 740 C C . ARG A 1 106 ? 49.009 55.906 18.201 1.00 79.87 106 ARG A C 1
ATOM 741 O O . ARG A 1 106 ? 48.385 56.809 17.646 1.00 80.52 106 ARG A O 1
ATOM 749 N N . GLU A 1 107 ? 49.084 54.670 17.722 1.00 81.49 107 GLU A N 1
ATOM 750 C CA . GLU A 1 107 ? 48.440 54.269 16.476 1.00 82.81 107 GLU A CA 1
ATOM 751 C C . GLU A 1 107 ? 46.973 53.946 16.720 1.00 82.78 107 GLU A C 1
ATOM 752 O O . GLU A 1 107 ? 46.636 52.832 17.122 1.00 82.89 107 GLU A O 1
ATOM 758 N N . GLY A 1 118 ? 49.491 62.325 23.364 1.00 59.20 118 GLY A N 1
ATOM 759 C CA . GLY A 1 118 ? 49.701 62.153 24.788 1.00 59.68 118 GLY A CA 1
ATOM 760 C C . GLY A 1 118 ? 51.138 62.455 25.146 1.00 60.75 118 GLY A C 1
ATOM 761 O O . GLY A 1 118 ? 52.020 62.330 24.293 1.00 62.79 118 GLY A O 1
ATOM 762 N N . ARG A 1 119 ? 51.383 62.834 26.400 1.00 59.45 119 ARG A N 1
ATOM 763 C CA . ARG A 1 119 ? 52.735 63.178 26.857 1.00 59.58 119 ARG A CA 1
ATOM 764 C C . ARG A 1 119 ? 53.429 62.166 27.776 1.00 59.02 119 ARG A C 1
ATOM 765 O O . ARG A 1 119 ? 52.793 61.551 28.613 1.00 61.65 119 ARG A O 1
ATOM 773 N N . PHE A 1 120 ? 54.743 62.012 27.628 1.00 58.39 120 PHE A N 1
ATOM 774 C CA . PHE A 1 120 ? 55.493 61.079 28.460 1.00 56.29 120 PHE A CA 1
ATOM 775 C C . PHE A 1 120 ? 56.567 61.790 29.268 1.00 56.62 120 PHE A C 1
ATOM 776 O O . PHE A 1 120 ? 56.940 62.933 28.972 1.00 57.42 120 PHE A O 1
ATOM 784 N N . SER A 1 121 ? 57.063 61.101 30.290 1.00 56.18 121 SER A N 1
ATOM 785 C CA . SER A 1 121 ? 58.070 61.663 31.175 1.00 54.54 121 SER A CA 1
ATOM 786 C C . SER A 1 121 ? 58.845 60.589 31.925 1.00 54.76 121 SER A C 1
ATOM 787 O O . SER A 1 121 ? 58.292 59.811 32.698 1.00 53.73 121 SER A O 1
ATOM 798 N N . GLY A 1 123 ? 61.698 59.588 34.629 1.00 54.23 123 GLY A N 1
ATOM 799 C CA . GLY A 1 123 ? 62.194 60.217 35.845 1.00 54.63 123 GLY A CA 1
ATOM 800 C C . GLY A 1 123 ? 63.503 59.609 36.346 1.00 53.99 123 GLY A C 1
ATOM 801 O O . GLY A 1 123 ? 63.920 58.523 35.926 1.00 52.59 123 GLY A O 1
ATOM 802 N N . SER A 1 124 ? 64.151 60.340 37.244 1.00 53.73 124 SER A N 1
ATOM 803 C CA . SER A 1 124 ? 65.421 59.915 37.812 1.00 53.89 124 SER A CA 1
ATOM 804 C C . SER A 1 124 ? 65.303 58.506 38.391 1.00 54.12 124 SER A C 1
ATOM 805 O O . SER A 1 124 ? 66.219 57.689 38.261 1.00 55.03 124 SER A O 1
ATOM 808 N N . ASP A 1 125 ? 64.164 58.211 39.011 1.00 52.33 125 ASP A N 1
ATOM 809 C CA . ASP A 1 125 ? 63.959 56.900 39.604 1.00 50.44 125 ASP A CA 1
ATOM 810 C C . ASP A 1 125 ? 63.837 55.780 38.580 1.00 48.97 125 ASP A C 1
ATOM 811 O O . ASP A 1 125 ? 63.734 54.616 38.959 1.00 49.41 125 ASP A O 1
ATOM 816 N N . GLY A 1 126 ? 63.849 56.130 37.294 1.00 46.79 126 GLY A N 1
ATOM 817 C CA . GLY A 1 126 ? 63.743 55.123 36.250 1.00 45.91 126 GLY A CA 1
ATOM 818 C C . GLY A 1 126 ? 62.331 54.659 35.929 1.00 45.69 126 GLY A C 1
ATOM 819 O O . GLY A 1 126 ? 62.112 53.580 35.369 1.00 46.78 126 GLY A O 1
ATOM 820 N N . ALA A 1 127 ? 61.354 55.471 36.295 1.00 43.75 127 ALA A N 1
ATOM 821 C CA . ALA A 1 127 ? 59.969 55.131 36.031 1.00 40.75 127 ALA A CA 1
ATOM 822 C C . ALA A 1 127 ? 59.400 56.084 34.988 1.00 39.77 127 ALA A C 1
ATOM 823 O O . ALA A 1 127 ? 59.614 57.300 35.016 1.00 40.50 127 ALA A O 1
ATOM 825 N N . LEU A 1 128 ? 58.661 55.507 34.062 1.00 38.89 128 LEU A N 1
ATOM 826 C CA . LEU A 1 128 ? 58.042 56.253 32.991 1.00 37.67 128 LEU A CA 1
ATOM 827 C C . LEU A 1 128 ? 56.632 56.696 33.363 1.00 37.96 128 LEU A C 1
ATOM 828 O O . LEU A 1 128 ? 55.889 55.964 34.007 1.00 38.68 128 LEU A O 1
ATOM 833 N N . THR A 1 129 ? 56.257 57.902 32.977 1.00 37.82 129 THR A N 1
ATOM 834 C CA . THR A 1 129 ? 54.906 58.324 33.268 1.00 39.27 129 THR A CA 1
ATOM 835 C C . THR A 1 129 ? 54.237 58.812 31.999 1.00 40.89 129 THR A C 1
ATOM 836 O O . THR A 1 129 ? 54.802 59.590 31.241 1.00 42.48 129 THR A O 1
ATOM 840 N N . LEU A 1 130 ? 53.029 58.322 31.763 1.00 43.20 130 LEU A N 1
ATOM 841 C CA . LEU A 1 130 ? 52.281 58.672 30.572 1.00 44.84 130 LEU A CA 1
ATOM 842 C C . LEU A 1 130 ? 51.013 59.418 30.956 1.00 46.78 130 LEU A C 1
ATOM 843 O O . LEU A 1 130 ? 50.267 59.022 31.859 1.00 47.27 130 LEU A O 1
ATOM 848 N N . ILE A 1 131 ? 50.768 60.511 30.258 1.00 48.32 131 ILE A N 1
ATOM 849 C CA . ILE A 1 131 ? 49.601 61.299 30.546 1.00 52.03 131 ILE A CA 1
ATOM 850 C C . ILE A 1 131 ? 48.908 61.710 29.278 1.00 56.41 131 ILE A C 1
ATOM 851 O O . ILE A 1 131 ? 49.519 62.289 28.387 1.00 59.03 131 ILE A O 1
ATOM 856 N N . THR A 1 132 ? 47.629 61.388 29.186 1.00 60.04 132 THR A N 1
ATOM 857 C CA . THR A 1 132 ? 46.863 61.786 28.029 1.00 64.70 132 THR A CA 1
ATOM 858 C C . THR A 1 132 ? 45.551 62.311 28.599 1.00 67.64 132 THR A C 1
ATOM 859 O O . THR A 1 132 ? 44.934 61.670 29.455 1.00 66.42 132 THR A O 1
ATOM 863 N N . GLU A 1 133 ? 45.162 63.511 28.170 1.00 71.92 133 GLU A N 1
ATOM 864 C CA . GLU A 1 133 ? 43.917 64.122 28.626 1.00 75.70 133 GLU A CA 1
ATOM 865 C C . GLU A 1 133 ? 43.227 64.851 27.487 1.00 78.35 133 GLU A C 1
ATOM 866 O O . GLU A 1 133 ? 43.850 65.654 26.792 1.00 80.15 133 GLU A O 1
ATOM 872 N N . TYR A 1 134 ? 41.942 64.547 27.290 1.00 80.53 134 TYR A N 1
ATOM 873 C CA . TYR A 1 134 ? 41.143 65.167 26.234 1.00 80.74 134 TYR A CA 1
ATOM 874 C C . TYR A 1 134 ? 40.486 66.415 26.788 1.00 80.90 134 TYR A C 1
ATOM 875 O O . TYR A 1 134 ? 41.004 67.519 26.621 1.00 81.23 134 TYR A O 1
ATOM 884 N N . GLU A 1 135 ? 39.345 66.243 27.450 1.00 81.10 135 GLU A N 1
ATOM 885 C CA . GLU A 1 135 ? 38.646 67.386 28.026 1.00 82.00 135 GLU A CA 1
ATOM 886 C C . GLU A 1 135 ? 38.325 67.197 29.508 1.00 80.51 135 GLU A C 1
ATOM 887 O O . GLU A 1 135 ? 38.819 67.958 30.345 1.00 81.52 135 GLU A O 1
ATOM 893 N N . THR A 1 136 ? 37.506 66.193 29.828 1.00 77.50 136 THR A N 1
ATOM 894 C CA . THR A 1 136 ? 37.134 65.888 31.216 1.00 74.20 136 THR A CA 1
ATOM 895 C C . THR A 1 136 ? 37.769 64.574 31.606 1.00 71.63 136 THR A C 1
ATO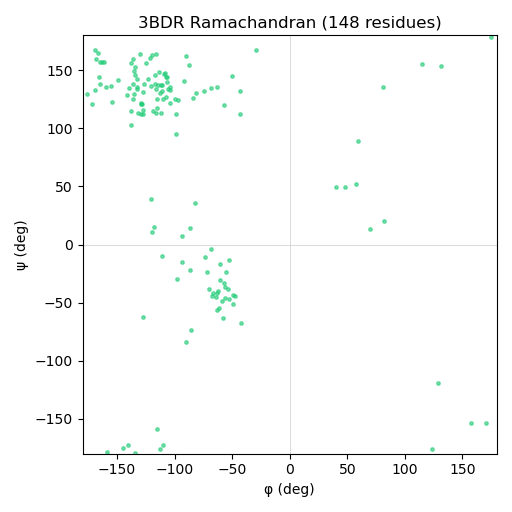M 896 O O . THR A 1 136 ? 37.749 64.193 32.777 1.00 70.86 136 THR A O 1
ATOM 900 N N . ILE A 1 137 ? 38.319 63.891 30.604 1.00 69.51 137 ILE A N 1
ATOM 901 C CA . ILE A 1 137 ? 38.969 62.603 30.798 1.00 67.84 137 ILE A CA 1
ATOM 902 C C . ILE A 1 137 ? 40.489 62.717 30.885 1.00 65.46 137 ILE A C 1
ATOM 903 O O . ILE A 1 137 ? 41.162 63.045 29.914 1.00 66.05 137 ILE A O 1
ATOM 908 N N . TYR A 1 138 ? 40.995 62.440 32.082 1.00 62.86 138 TYR A N 1
ATOM 909 C CA . TYR A 1 138 ? 42.407 62.488 32.401 1.00 60.24 138 TYR A CA 1
ATOM 910 C C . TYR A 1 138 ? 42.904 61.071 32.637 1.00 58.15 138 TYR A C 1
ATOM 911 O O . TYR A 1 138 ? 42.288 60.296 33.374 1.00 57.90 138 TYR A O 1
ATOM 920 N N . SER A 1 139 ? 44.026 60.728 32.020 1.00 55.63 139 SER A N 1
ATOM 921 C CA . SER A 1 139 ? 44.584 59.384 32.175 1.00 51.99 139 SER A CA 1
ATOM 922 C C . SER A 1 139 ? 46.051 59.458 32.556 1.00 50.02 139 SER A C 1
ATOM 923 O O . SER A 1 139 ? 46.851 60.018 31.825 1.00 50.09 139 SER A O 1
ATOM 926 N N . GLU A 1 140 ? 46.409 58.877 33.691 1.00 48.71 140 GLU A N 1
ATOM 927 C CA . GLU A 1 140 ? 47.800 58.900 34.122 1.00 49.31 140 GLU A CA 1
ATOM 928 C C . GLU A 1 140 ? 48.343 57.522 34.461 1.00 47.69 140 GLU A C 1
ATOM 929 O O . GLU A 1 140 ? 47.890 56.879 35.408 1.00 48.24 140 GLU A O 1
ATOM 935 N N . GLU A 1 141 ? 49.332 57.080 33.696 1.00 45.66 141 GLU A N 1
ATOM 936 C CA . GLU A 1 141 ? 49.916 55.771 33.912 1.00 44.99 141 GLU A CA 1
ATOM 937 C C . GLU A 1 141 ? 51.387 55.866 34.303 1.00 44.92 141 GLU A C 1
ATOM 938 O O . GLU A 1 141 ? 52.104 56.753 33.858 1.00 45.09 141 GLU A O 1
ATOM 944 N N . ARG A 1 142 ? 51.833 54.947 35.147 1.00 44.13 142 ARG A N 1
ATOM 945 C CA . ARG A 1 142 ? 53.213 54.947 35.601 1.00 41.26 142 ARG A CA 1
ATOM 946 C C . ARG A 1 142 ? 53.842 53.558 35.484 1.00 39.89 142 ARG A C 1
ATOM 947 O O . ARG A 1 142 ? 53.459 52.647 36.196 1.00 39.45 142 ARG A O 1
ATOM 955 N N . LEU A 1 143 ? 54.823 53.394 34.607 1.00 38.48 143 LEU A N 1
ATOM 956 C CA . LEU A 1 143 ? 55.445 52.087 34.455 1.00 37.36 143 LEU A CA 1
ATOM 957 C C . LEU A 1 143 ? 56.858 51.998 35.043 1.00 37.65 143 LEU A C 1
ATOM 958 O O . LEU A 1 143 ? 57.622 52.959 34.989 1.00 38.21 143 LEU A O 1
ATOM 963 N N . TRP A 1 144 ? 57.207 50.852 35.616 1.00 36.55 144 TRP A N 1
ATOM 964 C CA . TRP A 1 144 ? 58.540 50.721 36.149 1.00 37.19 144 TRP A CA 1
ATOM 965 C C . TRP A 1 144 ? 58.985 49.288 36.378 1.00 39.80 144 TRP A C 1
ATOM 966 O O . TRP A 1 144 ? 58.173 48.370 36.520 1.00 38.94 144 TRP A O 1
ATOM 977 N N . PHE A 1 145 ? 60.300 49.103 36.393 1.00 41.64 145 PHE A N 1
ATOM 978 C CA . PHE A 1 145 ? 60.868 47.786 36.573 1.00 43.33 145 PHE A CA 1
ATOM 979 C C . PHE A 1 145 ? 61.252 47.538 38.012 1.00 46.22 145 PHE A C 1
ATOM 980 O O . PHE A 1 145 ? 62.005 48.297 38.613 1.00 46.89 145 PHE A O 1
ATOM 988 N N . ALA A 1 146 ? 60.716 46.470 38.578 1.00 49.35 146 ALA A N 1
ATOM 989 C CA . ALA A 1 146 ? 61.069 46.122 39.940 1.00 51.14 146 ALA A CA 1
ATOM 990 C C . ALA A 1 146 ? 62.223 45.129 39.779 1.00 53.44 146 ALA A C 1
ATOM 991 O O . ALA A 1 146 ? 62.962 44.848 40.721 1.00 54.48 146 ALA A O 1
ATOM 993 N N . SER A 1 147 ? 62.373 44.626 38.556 1.00 54.71 147 SER A N 1
ATOM 994 C CA . SER A 1 147 ? 63.405 43.662 38.199 1.00 54.89 147 SER A CA 1
ATOM 995 C C . SER A 1 147 ? 63.487 43.636 36.674 1.00 56.13 147 SER A C 1
ATOM 996 O O . SER A 1 147 ? 62.539 44.010 35.988 1.00 56.63 147 SER A O 1
ATOM 999 N N . PRO A 1 148 ? 64.628 43.203 36.117 1.00 57.45 148 PRO A N 1
ATOM 1000 C CA . PRO A 1 148 ? 64.725 43.173 34.652 1.00 56.49 148 PRO A CA 1
ATOM 1001 C C . PRO A 1 148 ? 63.657 42.258 34.058 1.00 55.85 148 PRO A C 1
ATOM 1002 O O . PRO A 1 148 ? 63.350 42.332 32.866 1.00 55.53 148 PRO A O 1
ATOM 1006 N N . ASN A 1 149 ? 63.074 41.407 34.901 1.00 55.09 149 ASN A N 1
ATOM 1007 C CA . ASN A 1 149 ? 62.027 40.478 34.448 1.00 54.13 149 ASN A CA 1
ATOM 1008 C C . ASN A 1 149 ? 60.677 40.707 35.122 1.00 52.66 149 ASN A C 1
ATOM 1009 O O . ASN A 1 149 ? 59.791 39.858 35.061 1.00 51.95 149 ASN A O 1
ATOM 1014 N N . LEU A 1 150 ? 60.539 41.863 35.764 1.00 50.35 150 LEU A N 1
ATOM 1015 C CA . LEU A 1 150 ? 59.310 42.229 36.431 1.00 48.51 150 LEU A CA 1
ATOM 1016 C C . LEU A 1 150 ? 58.986 43.695 36.165 1.00 48.47 150 LEU A C 1
ATOM 1017 O O . LEU A 1 150 ? 59.591 44.598 36.762 1.00 49.03 150 LEU A O 1
ATOM 1022 N N . ARG A 1 151 ? 58.040 43.934 35.262 1.00 47.03 151 ARG A N 1
ATOM 1023 C CA . ARG A 1 151 ? 57.630 45.297 34.961 1.00 46.06 151 ARG A CA 1
ATOM 1024 C C . ARG A 1 151 ? 56.274 45.516 35.602 1.00 45.57 151 ARG A C 1
ATOM 1025 O O . ARG A 1 151 ? 55.400 44.673 35.495 1.00 48.10 151 ARG A O 1
ATOM 1033 N N . LEU A 1 152 ? 56.101 46.642 36.278 1.00 44.23 152 LEU A N 1
ATOM 1034 C CA . LEU A 1 152 ? 54.843 46.935 36.940 1.00 41.76 152 LEU A CA 1
ATOM 1035 C C . LEU A 1 152 ? 54.293 48.272 36.476 1.00 41.48 152 LEU A C 1
ATOM 1036 O O . LEU A 1 152 ? 55.045 49.136 36.034 1.00 41.38 152 LEU A O 1
ATOM 1041 N N . ARG A 1 153 ? 52.985 48.456 36.583 1.00 39.90 153 ARG A N 1
ATOM 1042 C CA . ARG A 1 153 ? 52.414 49.729 36.194 1.00 42.20 153 ARG A CA 1
ATOM 1043 C C . ARG A 1 153 ? 51.091 50.050 36.883 1.00 41.76 153 ARG A C 1
ATOM 1044 O O . ARG A 1 153 ? 50.242 49.191 37.049 1.00 42.39 153 ARG A O 1
ATOM 1052 N N . THR A 1 154 ? 50.949 51.287 37.337 1.00 41.71 154 THR A N 1
ATOM 1053 C CA . THR A 1 154 ? 49.724 51.721 37.982 1.00 43.98 154 THR A CA 1
ATOM 1054 C C . THR A 1 154 ? 49.123 52.815 37.102 1.00 43.94 154 THR A C 1
ATOM 1055 O O . THR A 1 154 ? 49.814 53.368 36.243 1.00 43.65 154 THR A O 1
ATOM 1059 N N . SER A 1 155 ? 47.848 53.124 37.314 1.00 42.45 155 SER A N 1
ATOM 1060 C CA . SER A 1 155 ? 47.175 54.119 36.497 1.00 42.31 155 SER A CA 1
ATOM 1061 C C . SER A 1 155 ? 45.893 54.617 37.155 1.00 43.33 155 SER A C 1
ATOM 1062 O O . SER A 1 155 ? 45.306 53.931 37.994 1.00 44.31 155 SER A O 1
ATOM 1065 N N . ILE A 1 156 ? 45.464 55.814 36.774 1.00 43.10 156 ILE A N 1
ATOM 1066 C CA . ILE A 1 156 ? 44.210 56.345 37.271 1.00 46.65 156 ILE A CA 1
ATOM 1067 C C . ILE A 1 156 ? 43.485 56.943 36.096 1.00 46.89 156 ILE A C 1
ATOM 1068 O O . ILE A 1 156 ? 44.097 57.408 35.148 1.00 47.65 156 ILE A O 1
ATOM 1073 N N . LEU A 1 157 ? 42.166 56.903 36.155 1.00 50.41 157 LEU A N 1
ATOM 1074 C CA . LEU A 1 157 ? 41.337 57.429 35.084 1.00 51.89 157 LEU A CA 1
ATOM 1075 C C . LEU A 1 157 ? 40.334 58.378 35.734 1.00 52.45 157 LEU A C 1
ATOM 1076 O O . LEU A 1 157 ? 39.586 57.978 36.629 1.00 52.39 157 LEU A O 1
ATOM 1081 N N . LYS A 1 158 ? 40.352 59.640 35.314 1.00 53.30 158 LYS A N 1
ATOM 1082 C CA . LYS A 1 158 ? 39.433 60.640 35.851 1.00 54.28 158 LYS A CA 1
ATOM 1083 C C . LYS A 1 158 ? 38.438 60.870 34.728 1.00 55.04 158 LYS A C 1
ATOM 1084 O O . LYS A 1 158 ? 38.820 60.906 33.562 1.00 54.28 158 LYS A O 1
ATOM 1090 N N . ARG A 1 159 ? 37.162 61.017 35.059 1.00 57.22 159 ARG A N 1
ATOM 1091 C CA . ARG A 1 159 ? 36.156 61.173 34.014 1.00 58.14 159 ARG A CA 1
ATOM 1092 C C . ARG A 1 159 ? 34.926 61.931 34.506 1.00 59.32 159 ARG A C 1
ATOM 1093 O O . ARG A 1 159 ? 34.277 61.512 35.464 1.00 59.06 159 ARG A O 1
ATOM 1101 N N . PHE A 1 160 ? 34.597 63.035 33.844 1.00 61.26 160 PHE A N 1
ATOM 1102 C CA . PHE A 1 160 ? 33.426 63.829 34.227 1.00 63.34 160 PHE A CA 1
ATOM 1103 C C . PHE A 1 160 ? 33.525 64.274 35.676 1.00 65.67 160 PHE A C 1
ATOM 1104 O O . PHE A 1 160 ? 32.605 64.055 36.475 1.00 65.99 160 PHE A O 1
ATOM 111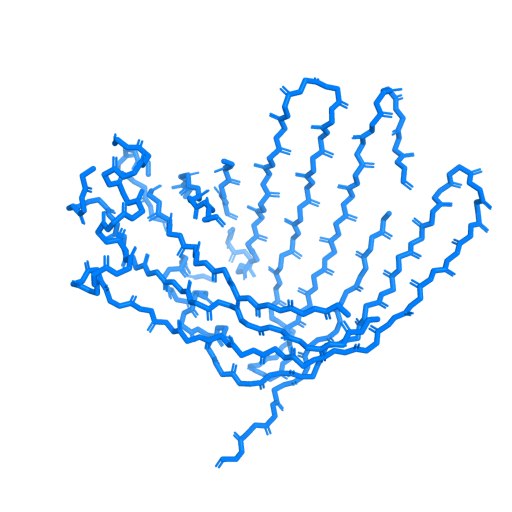2 N N . GLY A 1 161 ? 34.657 64.884 36.013 1.00 66.50 161 GLY A N 1
ATOM 1113 C CA . GLY A 1 161 ? 34.860 65.386 37.361 1.00 68.23 161 GLY A CA 1
ATOM 1114 C C . GLY A 1 161 ? 35.031 64.376 38.482 1.00 68.60 161 GLY A C 1
ATOM 1115 O O . GLY A 1 161 ? 34.962 64.735 39.660 1.00 69.33 161 GLY A O 1
ATOM 1116 N N . GLY A 1 162 ? 35.251 63.115 38.142 1.00 67.78 162 GLY A N 1
ATOM 1117 C CA . GLY A 1 162 ? 35.425 62.133 39.192 1.00 67.55 162 GLY A CA 1
ATOM 1118 C C . GLY A 1 162 ? 36.347 61.004 38.800 1.00 67.11 162 GLY A C 1
ATOM 1119 O O . GLY A 1 162 ? 36.332 60.554 37.651 1.00 67.39 162 GLY A O 1
ATOM 1120 N N . PHE A 1 163 ? 37.164 60.542 39.741 1.00 65.45 163 PHE A N 1
ATOM 1121 C CA . PHE A 1 163 ? 38.062 59.433 39.433 1.00 63.10 163 PHE A CA 1
ATOM 1122 C C . PHE A 1 163 ? 37.180 58.220 39.246 1.00 61.96 163 PHE A C 1
ATOM 1123 O O . PHE A 1 163 ? 36.263 58.000 40.025 1.00 63.25 163 PHE A O 1
ATOM 1131 N N . SER A 1 164 ? 37.433 57.443 38.205 1.00 59.92 164 SER A N 1
ATOM 1132 C CA . SER A 1 164 ? 36.606 56.280 37.989 1.00 59.40 164 SER A CA 1
ATOM 1133 C C . SER A 1 164 ? 37.359 54.961 37.999 1.00 58.87 164 SER A C 1
ATOM 1134 O O . SER A 1 164 ? 36.789 53.920 38.325 1.00 58.95 164 SER A O 1
ATOM 1145 N N . ALA A 1 166 ? 41.207 52.804 38.855 1.00 49.84 166 ALA A N 1
ATOM 1146 C CA . ALA A 1 166 ? 42.571 52.685 39.363 1.00 46.71 166 ALA A CA 1
ATOM 1147 C C . ALA A 1 166 ? 43.019 51.277 38.973 1.00 44.37 166 ALA A C 1
ATOM 1148 O O . ALA A 1 166 ? 42.302 50.321 39.230 1.00 44.73 166 ALA A O 1
ATOM 1150 N N . SER A 1 167 ? 44.184 51.135 38.352 1.00 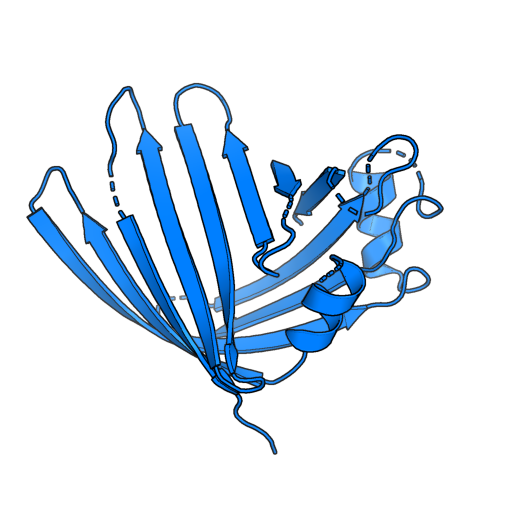41.36 167 SER A N 1
ATOM 1151 C CA . SER A 1 167 ? 44.600 49.802 37.942 1.00 41.31 167 SER A CA 1
ATOM 1152 C C . SER A 1 167 ? 46.051 49.469 38.187 1.00 41.76 167 SER A C 1
ATOM 1153 O O . SER A 1 167 ? 46.909 50.348 38.254 1.00 43.15 167 SER A O 1
ATOM 1156 N N . PHE A 1 168 ? 46.318 48.173 38.284 1.00 41.22 168 PHE A N 1
ATOM 1157 C CA . PHE A 1 168 ? 47.654 47.682 38.538 1.00 41.56 168 PHE A CA 1
ATOM 1158 C C . PHE A 1 168 ? 47.960 46.515 37.575 1.00 41.93 168 PHE A C 1
ATOM 1159 O O . PHE A 1 168 ? 47.068 45.769 37.197 1.00 42.29 168 PHE A O 1
ATOM 1167 N N . CYS A 1 169 ? 49.209 46.389 37.143 1.00 42.40 169 CYS A N 1
ATOM 1168 C CA . CYS A 1 169 ? 49.594 45.297 36.261 1.00 45.08 169 CYS A CA 1
ATOM 1169 C C . CYS A 1 169 ? 50.954 44.747 36.657 1.00 45.38 169 CYS A C 1
ATOM 1170 O O . CYS A 1 169 ? 51.894 45.499 36.906 1.00 43.58 169 CYS A O 1
ATOM 1173 N N . SER A 1 170 ? 51.035 43.423 36.704 1.00 45.75 170 SER A N 1
ATOM 1174 C CA . SER A 1 170 ? 52.252 42.709 37.030 1.00 46.93 170 SER A CA 1
ATOM 1175 C C . SER A 1 170 ? 52.643 42.060 35.715 1.00 47.36 170 SER A C 1
ATOM 1176 O O . SER A 1 170 ? 51.845 41.334 35.131 1.00 47.02 170 SER A O 1
ATOM 1179 N N . GLU A 1 171 ? 53.854 42.299 35.239 1.00 47.60 171 GLU A N 1
ATOM 1180 C CA . GLU A 1 171 ? 54.252 41.674 33.993 1.00 50.24 171 GLU A CA 1
ATOM 1181 C C . GLU A 1 171 ? 55.570 40.960 34.178 1.00 51.44 171 GLU A C 1
ATOM 1182 O O . GLU A 1 171 ? 56.603 41.592 34.423 1.00 51.65 171 GLU A O 1
ATOM 1188 N N . ILE A 1 172 ? 55.534 39.631 34.103 1.00 51.83 172 ILE A N 1
ATOM 1189 C CA . ILE A 1 172 ? 56.766 38.873 34.251 1.00 51.29 172 ILE A CA 1
ATOM 1190 C C . ILE A 1 172 ? 57.224 38.384 32.890 1.00 52.06 172 ILE A C 1
ATOM 1191 O O . ILE A 1 172 ? 56.437 37.897 32.095 1.00 51.09 172 ILE A O 1
ATOM 1196 N N . ARG A 1 173 ? 58.509 38.577 32.619 1.00 55.27 173 ARG A N 1
ATOM 1197 C CA . ARG A 1 173 ? 59.098 38.195 31.350 1.00 58.17 173 ARG A CA 1
ATOM 1198 C C . ARG A 1 173 ? 59.022 36.691 31.130 1.00 61.91 173 ARG A C 1
ATOM 1199 O O . ARG A 1 173 ? 59.298 35.905 32.039 1.00 61.83 173 ARG A O 1
ATOM 1207 N N . LEU A 1 174 ? 58.646 36.301 29.914 1.00 66.32 174 LEU A N 1
ATOM 1208 C CA . LEU A 1 174 ? 58.512 34.895 29.562 1.00 70.51 174 LEU A CA 1
ATOM 1209 C C . LEU A 1 174 ? 59.808 34.220 29.090 1.00 74.93 174 LEU A C 1
ATOM 1210 O O . LEU A 1 174 ? 60.394 33.413 29.822 1.00 75.86 174 LEU A O 1
ATOM 1215 N N . GLY A 1 175 ? 60.252 34.525 27.873 1.00 78.17 175 GLY A N 1
ATOM 1216 C CA . GLY A 1 175 ? 61.467 33.896 27.372 1.00 82.53 175 GLY A CA 1
ATOM 1217 C C . GLY A 1 175 ? 61.348 33.245 25.999 1.00 85.24 175 GLY A C 1
ATOM 1218 O O . GLY A 1 175 ? 61.043 33.920 25.011 1.00 86.28 175 GLY A O 1
ATOM 1219 N N . VAL A 1 176 ? 61.588 31.934 25.933 1.00 86.83 176 VAL A N 1
ATOM 1220 C CA . VAL A 1 176 ? 61.531 31.161 24.671 1.00 88.03 176 VAL A CA 1
ATOM 1221 C C . VAL A 1 176 ? 62.629 31.581 23.687 1.00 88.02 176 VAL A C 1
ATOM 1222 O O . VAL A 1 176 ? 63.754 31.072 23.728 1.00 87.50 176 VAL A O 1
#

InterPro domains:
  IPR012674 Calycin [G3DSA:2.40.128.20] (1-182)
  IPR018536 Chromophore lyase CpcS/CpeS [MF_01459] (5-174)
  IPR018536 Chromophore lyase CpcS/CpeS [PF09367] (6-173)

Radius of gyration: 15.82 Å; Cα contacts (8 Å, |Δi|>4): 360; chains: 1; bounding box: 38×40×37 Å

Sequence (150 aa):
GDIRDFFAQSAGRWFSQRTSHHLAFKQTESGKSQLTIELLSVDDPAVIALCQQYDDPAWAVCGARVSWDGTHEGSTVLVPIDQGSREGKLLREGRFSGSDGALTLITEYETIYSEERLWFASPNLRLRTSILKRFGGFSASFCSEIRLGV

Organism: Thermosynechococcus vestitus (strain NIES-2133 / IAM M-273 / BP-1) (NCBI:txid197221)

B-factor: mean 66.6, std 18.54, range [34.28, 127.39]

Nearest PDB structures (foldseek):
  3bdr-assembly1_A-2  TM=1.004E+00  e=1.031E-26  Synechococcus elongatus
  4tq2-assembly1_A-2  TM=8.831E-01  e=6.162E-13  Guillardia theta CCMP2712
  7sfp-assembly1_A  TM=5.779E-01  e=2.950E-03  Streptomyces ossamyceticus
  2np1-assembly2_B  TM=4.654E-01  e=2.559E-02  Rhodnius prolixus

CATH classification: 2.40.128.20

Foldseek 3Di:
DFVVVVLVLPAAKKKKKKKDAFPVVRDMDIWIKIKGKDKAALPDPVNCCQPCVVPHSVFFRTKIKIWMDTPDTDIKMKTFGDDPDSWGQITIVATWDDPVAKIWGWDDDPQWIKIKIWHDPDSFWIKMKMWIGHPNGTRIMIMIIGGDHD